Protein AF-A0A316YY88-F1 (afdb_monomer)

pLDDT: mean 70.19, std 13.39, range [46.97, 95.56]

Radius of gyration: 32.98 Å; Cα contacts (8 Å, |Δi|>4): 13; chains: 1; bounding box: 54×37×101 Å

Solvent-accessible surface area (backbone atoms only — not comparable to full-atom values): 5006 Å² total; per-residue (Å²): 138,79,93,70,83,86,78,68,87,75,88,73,96,75,76,86,78,83,70,81,78,75,78,72,81,79,73,51,70,69,58,46,46,45,45,68,62,68,66,24,76,86,42,43,64,60,54,48,51,51,51,50,50,54,50,52,51,52,50,50,51,51,47,47,63,55,48,40,57,72,68,68,47,76,86,126

Nearest PDB structures (foldseek):
  5fci-assembly2_sM  TM=2.992E-01  e=4.791E+00  Saccharomyces cerevisiae S288C

Organism: NCBI:txid215250

Foldseek 3Di:
DDPPPPDDPPDDPDDDDPDPPPPDPDDDPVRCCCVVPPVDPVCVVVVVVVVVVVVVVVVVVVCCVPVCVVPVDPDD

Secondary structure (DSSP, 8-state):
--S-TT---------S-------PPPPPHHHHHIIIIIS-GGGHHHHHHHHHHHHHHHHHHHHIIIIIIIIIS---

Stru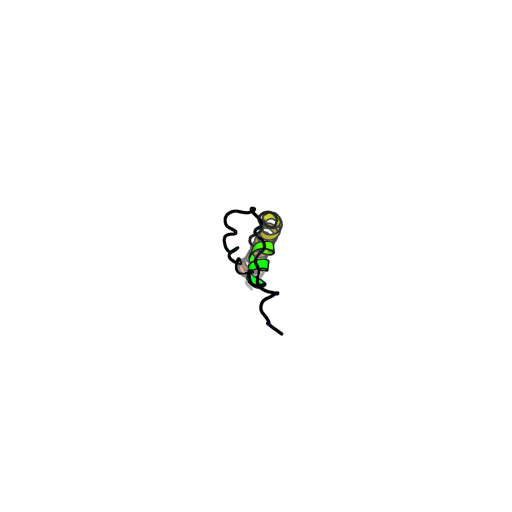cture (mmCIF, N/CA/C/O backbone):
data_AF-A0A316YY88-F1
#
_entry.id   AF-A0A316YY88-F1
#
loop_
_atom_site.group_PDB
_atom_site.id
_atom_site.type_symbol
_atom_site.label_atom_id
_atom_site.label_alt_id
_atom_site.label_comp_id
_atom_site.label_asym_id
_atom_site.label_entity_id
_atom_site.label_seq_id
_atom_site.pdbx_PDB_ins_code
_atom_site.Cartn_x
_atom_site.Cartn_y
_atom_site.Cartn_z
_atom_site.occupancy
_atom_site.B_iso_or_equiv
_atom_site.auth_seq_id
_atom_site.auth_comp_id
_atom_site.auth_asym_id
_atom_site.auth_atom_id
_atom_site.pdbx_PDB_model_num
ATOM 1 N N . MET A 1 1 ? -23.035 -29.961 71.370 1.00 49.53 1 MET A N 1
ATOM 2 C CA . MET A 1 1 ? -22.370 -28.977 70.491 1.00 49.53 1 MET A CA 1
ATOM 3 C C . MET A 1 1 ? -23.087 -29.030 69.153 1.00 49.53 1 MET A C 1
ATOM 5 O O . MET A 1 1 ? -22.748 -29.871 68.333 1.00 49.53 1 MET A O 1
ATOM 9 N N . ASP A 1 2 ? -24.139 -28.228 68.982 1.00 55.53 2 ASP A N 1
ATOM 10 C CA . ASP A 1 2 ? -24.940 -28.210 67.750 1.00 55.53 2 ASP A CA 1
ATOM 11 C C . ASP A 1 2 ? -24.296 -27.302 66.684 1.00 55.53 2 ASP A C 1
ATOM 13 O O . ASP A 1 2 ? -24.087 -26.113 66.949 1.00 55.53 2 ASP A O 1
ATOM 17 N N . PRO A 1 3 ? -24.004 -27.803 65.468 1.00 58.25 3 PRO A N 1
ATOM 18 C CA . PRO A 1 3 ? -23.330 -27.057 64.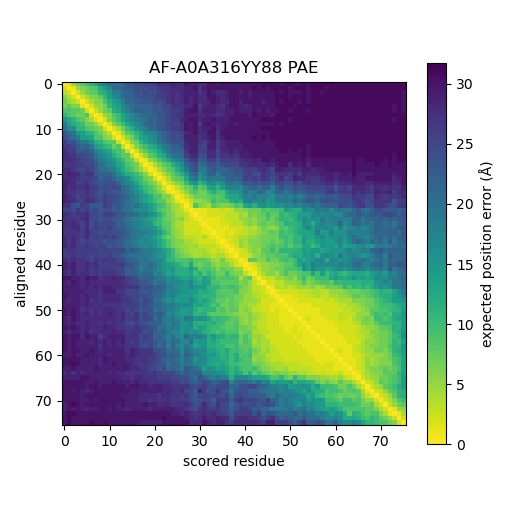398 1.00 58.25 3 PRO A CA 1
ATOM 19 C C . PRO A 1 3 ? -24.277 -26.133 63.595 1.00 58.25 3 PRO A C 1
ATOM 21 O O . PRO A 1 3 ? -24.115 -25.952 62.392 1.00 58.25 3 PRO A O 1
ATOM 24 N N . GLY A 1 4 ? -25.283 -25.536 64.246 1.00 59.78 4 GLY A N 1
ATOM 25 C CA . GLY A 1 4 ? -26.371 -24.781 63.598 1.00 59.78 4 GLY A CA 1
ATOM 26 C C . GLY A 1 4 ? -26.287 -23.249 63.676 1.00 59.78 4 GLY A C 1
ATOM 27 O O . GLY A 1 4 ? -27.182 -22.564 63.187 1.00 59.78 4 GLY A O 1
ATOM 28 N N . PHE A 1 5 ? -25.245 -22.677 64.285 1.00 63.62 5 PHE A N 1
ATOM 29 C CA . PHE A 1 5 ? -25.170 -21.226 64.533 1.00 63.62 5 PHE A CA 1
ATOM 30 C C . PHE A 1 5 ? -24.618 -20.396 63.362 1.00 63.62 5 PHE A C 1
ATOM 32 O O . PHE A 1 5 ? -24.742 -19.173 63.383 1.00 63.62 5 PHE A O 1
ATOM 39 N N . LEU A 1 6 ? -24.050 -21.031 62.329 1.00 62.62 6 LEU A N 1
ATOM 40 C CA . LEU A 1 6 ? -23.396 -20.324 61.217 1.00 62.62 6 LEU A CA 1
ATOM 41 C C . LEU A 1 6 ? -24.305 -20.035 60.009 1.00 62.62 6 LEU A C 1
ATOM 43 O O . LEU A 1 6 ? -23.879 -19.334 59.097 1.00 62.62 6 LEU A O 1
ATOM 47 N N . ASN A 1 7 ? -25.543 -20.544 59.985 1.00 61.28 7 ASN A N 1
ATOM 48 C CA . ASN A 1 7 ? -26.444 -20.407 58.833 1.00 61.28 7 ASN A CA 1
ATOM 49 C C . ASN A 1 7 ? -27.788 -19.752 59.189 1.00 61.28 7 ASN A C 1
ATOM 51 O O . ASN A 1 7 ? -28.858 -20.290 58.911 1.00 61.28 7 ASN A O 1
ATOM 55 N N . LYS A 1 8 ? -27.749 -18.575 59.820 1.00 55.25 8 LYS A N 1
ATOM 56 C CA . LYS A 1 8 ? -28.907 -17.670 59.831 1.00 55.25 8 LYS A CA 1
ATOM 57 C C . LYS A 1 8 ? -28.620 -16.503 58.887 1.00 55.25 8 LYS A C 1
ATOM 59 O O . LYS A 1 8 ? -27.855 -15.617 59.274 1.00 55.25 8 LYS A O 1
ATOM 64 N N . PRO A 1 9 ? -29.227 -16.449 57.686 1.00 57.59 9 PRO A N 1
ATOM 65 C CA . PRO A 1 9 ? -29.256 -15.219 56.912 1.00 57.59 9 PRO A CA 1
ATOM 66 C C . PRO A 1 9 ? -30.095 -14.208 57.697 1.00 57.59 9 PRO A C 1
ATOM 68 O O . PRO A 1 9 ? -31.324 -14.252 57.731 1.00 57.59 9 PRO A O 1
ATOM 71 N N . ARG A 1 10 ? -29.403 -13.332 58.425 1.00 56.31 10 ARG A N 1
ATOM 72 C CA . ARG A 1 10 ? -29.993 -12.191 59.121 1.00 56.31 10 ARG A CA 1
ATOM 73 C C . ARG A 1 10 ? -30.482 -11.242 58.030 1.00 56.31 10 ARG A C 1
ATOM 75 O O . ARG A 1 10 ? -29.667 -10.706 57.285 1.00 56.31 10 ARG A O 1
ATOM 82 N N . GLY A 1 11 ? -31.802 -11.121 57.896 1.00 54.84 11 GLY A N 1
ATOM 83 C CA . GLY A 1 11 ? -32.452 -10.334 56.851 1.00 54.84 11 GLY A CA 1
ATOM 84 C C . GLY A 1 11 ? -31.827 -8.949 56.687 1.00 54.84 11 GLY A C 1
ATOM 85 O O . GLY A 1 11 ? -31.777 -8.164 57.632 1.00 54.84 11 GLY A O 1
ATOM 86 N N . HIS A 1 12 ? -31.356 -8.673 55.474 1.00 48.94 12 HIS A N 1
ATOM 87 C CA . HIS A 1 12 ? -31.009 -7.342 54.994 1.00 48.94 12 HIS A CA 1
ATOM 88 C C . HIS A 1 12 ? -31.996 -7.007 53.868 1.00 48.94 12 HIS A C 1
ATOM 90 O O . HIS A 1 12 ? -32.029 -7.734 52.872 1.00 48.94 12 HIS A O 1
ATOM 96 N N . PRO A 1 13 ? -32.837 -5.968 54.005 1.00 56.72 13 PRO A N 1
ATOM 97 C CA . PRO A 1 13 ? -33.720 -5.537 52.937 1.00 56.72 13 PRO A CA 1
ATOM 98 C C . PRO A 1 13 ? -32.950 -4.572 52.035 1.00 56.72 13 PRO A C 1
ATOM 100 O O . PRO A 1 13 ? -32.986 -3.363 52.244 1.00 56.72 13 PRO A O 1
ATOM 103 N N . SER A 1 14 ? -32.223 -5.077 51.041 1.00 53.97 14 SER A N 1
ATOM 104 C CA . SER A 1 14 ? -31.700 -4.220 49.974 1.00 53.97 14 SER A CA 1
ATOM 105 C C . SER A 1 14 ? -31.233 -5.017 48.760 1.00 53.97 14 SER A C 1
ATOM 107 O O . SER A 1 14 ? -30.641 -6.084 48.874 1.00 53.97 14 SER A O 1
ATOM 109 N N . SER A 1 15 ? -31.472 -4.416 47.592 1.00 46.97 15 SER A N 1
ATOM 110 C CA . SER A 1 15 ? -31.049 -4.839 46.255 1.00 46.97 15 SER A CA 1
ATOM 111 C C . SER A 1 15 ? -31.885 -5.949 45.612 1.00 46.97 15 SER A C 1
ATOM 113 O O . SER A 1 15 ? -31.506 -7.118 45.549 1.00 46.97 15 SER A O 1
ATOM 115 N N . SER A 1 16 ? -32.994 -5.527 45.006 1.00 53.62 16 SER A N 1
ATOM 116 C CA . SER A 1 16 ? -33.628 -6.227 43.892 1.00 53.62 16 SER A CA 1
ATOM 117 C C . SER A 1 16 ? -32.592 -6.686 42.852 1.00 53.62 16 SER A C 1
ATOM 119 O O . SER A 1 16 ? -31.869 -5.864 42.295 1.00 53.62 16 SER A O 1
ATOM 121 N N . ALA A 1 17 ? -32.584 -7.990 42.570 1.00 53.59 17 ALA A N 1
ATOM 122 C CA . ALA A 1 17 ? -32.189 -8.589 41.295 1.00 53.59 17 ALA A CA 1
ATOM 123 C C . ALA A 1 17 ? -30.807 -8.182 40.739 1.00 53.59 17 ALA A C 1
ATOM 125 O O . ALA A 1 17 ? -30.692 -7.484 39.731 1.00 53.59 17 ALA A O 1
ATOM 126 N N . ALA A 1 18 ? -29.738 -8.721 41.331 1.00 51.66 18 ALA A N 1
ATOM 127 C CA . ALA A 1 18 ? -28.462 -8.841 40.634 1.00 51.66 18 ALA A CA 1
ATOM 128 C C . ALA A 1 18 ? -28.598 -9.888 39.511 1.00 51.66 18 ALA A C 1
ATOM 130 O O . ALA A 1 18 ? -28.444 -11.087 39.734 1.00 51.66 18 ALA A O 1
ATOM 131 N N . ALA A 1 19 ? -28.916 -9.432 38.299 1.00 63.16 19 ALA A N 1
ATOM 132 C CA . ALA A 1 19 ? -28.762 -10.238 37.093 1.00 63.16 19 ALA A CA 1
ATOM 133 C C . ALA A 1 19 ? -27.311 -10.761 37.008 1.00 63.16 19 ALA A C 1
ATOM 135 O O . ALA A 1 19 ? -26.379 -10.000 37.302 1.00 63.16 19 ALA A O 1
ATOM 136 N N . PRO A 1 20 ? -27.077 -12.024 36.601 1.00 53.00 20 PRO A N 1
ATOM 137 C CA . PRO A 1 20 ? -25.723 -12.511 36.389 1.00 53.00 20 PRO A CA 1
ATOM 138 C C . PRO A 1 20 ? -25.094 -11.652 35.291 1.00 53.00 20 PRO A C 1
ATOM 140 O O . PRO A 1 20 ? -25.565 -11.632 34.154 1.00 53.00 20 PRO A O 1
ATOM 143 N N . ARG A 1 21 ? -24.045 -10.892 35.632 1.00 58.38 21 ARG A N 1
ATOM 144 C CA . ARG A 1 21 ? -23.224 -10.198 34.636 1.00 58.38 21 ARG A CA 1
ATOM 145 C C . ARG A 1 21 ? -22.641 -11.271 33.726 1.00 58.38 21 ARG A C 1
ATOM 147 O O . ARG A 1 21 ? -21.683 -11.934 34.106 1.00 58.38 21 ARG A O 1
ATOM 154 N N . ALA A 1 22 ? -23.237 -11.449 32.549 1.00 59.00 22 ALA A N 1
ATOM 155 C CA . ALA A 1 22 ? -22.676 -12.269 31.493 1.00 59.00 22 ALA A CA 1
ATOM 156 C C . ALA A 1 22 ? -21.240 -11.791 31.250 1.00 59.00 22 ALA A C 1
ATOM 158 O O . ALA A 1 22 ? -21.007 -10.651 30.836 1.00 59.00 22 ALA A O 1
ATOM 159 N N . SER A 1 23 ? -20.275 -12.638 31.586 1.00 59.19 23 SER A N 1
ATOM 160 C CA . SER A 1 23 ? -18.861 -12.432 31.319 1.00 59.19 23 SER A CA 1
ATOM 161 C C . SER A 1 23 ? -18.699 -12.315 29.807 1.00 59.19 23 SER A C 1
ATOM 163 O O . SER A 1 23 ? -18.718 -13.312 29.090 1.00 59.19 23 SER A O 1
ATOM 165 N N . ARG A 1 24 ? -18.601 -11.079 29.295 1.00 64.50 24 ARG A N 1
ATOM 166 C CA . ARG A 1 24 ? -18.286 -10.848 27.881 1.00 64.50 24 ARG A CA 1
ATOM 167 C C . ARG A 1 24 ? -17.004 -11.623 27.559 1.00 64.50 24 ARG A C 1
ATOM 169 O O . ARG A 1 24 ? -16.023 -11.442 28.287 1.00 64.50 24 ARG A O 1
ATOM 176 N N . PRO A 1 25 ? -16.991 -12.457 26.505 1.00 68.44 25 PRO A N 1
ATOM 177 C CA . PRO A 1 25 ? -15.782 -13.144 26.079 1.00 68.44 25 PRO A CA 1
ATOM 178 C C . PRO A 1 25 ? -14.668 -12.115 25.900 1.00 68.44 25 PRO A C 1
ATOM 180 O O . PRO A 1 25 ? -14.828 -11.146 25.156 1.00 68.44 25 PRO A O 1
ATOM 183 N N . GLN A 1 26 ? -13.568 -12.280 26.633 1.00 71.00 26 GLN A N 1
ATOM 184 C CA . GLN A 1 26 ? -12.394 -11.435 26.456 1.00 71.00 26 GLN A CA 1
ATOM 185 C C . GLN A 1 26 ? -11.869 -11.688 25.034 1.00 71.00 26 GLN A C 1
ATOM 187 O O . GLN A 1 26 ? -11.540 -12.832 24.724 1.00 71.00 26 GLN A O 1
ATOM 192 N N . PRO A 1 27 ? -11.802 -10.675 24.151 1.00 66.69 27 PRO A N 1
ATOM 193 C CA . PRO A 1 27 ? -11.357 -10.896 22.781 1.00 66.69 27 PRO A CA 1
ATOM 194 C C . PRO A 1 27 ? -9.902 -11.378 22.763 1.00 66.69 27 PRO A C 1
ATOM 196 O O . PRO A 1 27 ? -9.076 -10.881 23.538 1.00 66.69 27 PRO A O 1
ATOM 199 N N . ASN A 1 28 ? -9.604 -12.329 21.874 1.00 84.38 28 ASN A N 1
ATOM 200 C CA . ASN A 1 28 ? -8.256 -12.859 21.650 1.00 84.38 28 ASN A CA 1
ATOM 201 C C . ASN A 1 28 ? -7.286 -11.748 21.215 1.00 84.38 28 ASN A C 1
ATOM 203 O O . ASN A 1 28 ? -7.707 -10.751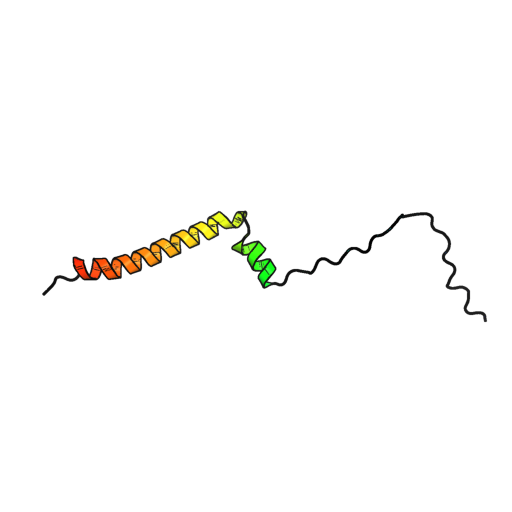 20.628 1.00 84.38 28 ASN A O 1
ATOM 207 N N . PHE A 1 29 ? -5.981 -11.926 21.460 1.00 83.00 29 PHE A N 1
ATOM 208 C CA . PHE A 1 29 ? -4.944 -10.930 21.136 1.00 83.00 29 PHE A CA 1
ATOM 209 C C . PHE A 1 29 ? -5.034 -10.430 19.688 1.00 83.00 29 PHE A C 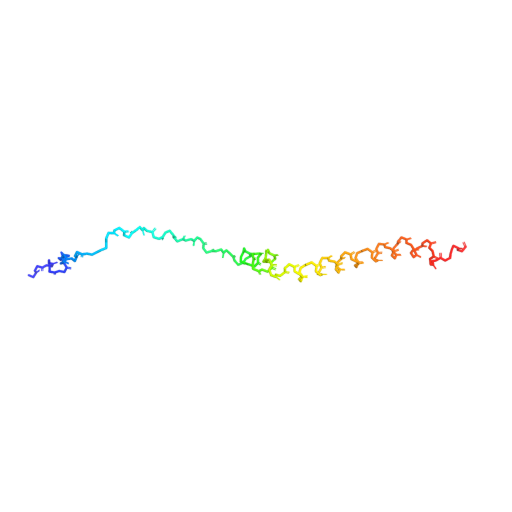1
ATOM 211 O O . PHE A 1 29 ? -5.109 -9.228 19.455 1.00 83.00 29 PHE A O 1
ATOM 218 N N . LEU A 1 30 ? -5.132 -11.353 18.727 1.00 82.12 30 LEU A N 1
ATOM 219 C CA . LEU A 1 30 ? -5.282 -11.026 17.306 1.00 82.12 30 LEU A CA 1
ATOM 220 C C . LEU A 1 30 ? -6.540 -10.196 17.026 1.00 82.12 30 LEU A C 1
ATOM 222 O O . LEU A 1 30 ? -6.513 -9.286 16.208 1.00 82.12 30 LEU A O 1
ATOM 226 N N . GLN A 1 31 ? -7.633 -10.475 17.734 1.00 79.12 31 GLN A N 1
ATOM 227 C CA . GLN A 1 31 ? -8.900 -9.766 17.574 1.00 79.12 31 GLN A CA 1
ATOM 228 C C . GLN A 1 31 ? -8.834 -8.347 18.159 1.00 79.12 31 GLN A C 1
ATOM 230 O O . GLN A 1 31 ? -9.397 -7.417 17.584 1.00 79.12 31 GLN A O 1
ATOM 235 N N . ARG A 1 32 ? -8.103 -8.163 19.267 1.00 79.50 32 ARG A N 1
ATOM 236 C CA . ARG A 1 32 ? -7.796 -6.838 19.833 1.00 79.50 32 ARG A CA 1
ATOM 237 C C . ARG A 1 32 ? -6.880 -6.043 18.915 1.00 79.50 32 ARG A C 1
ATOM 239 O O . ARG A 1 32 ? -7.195 -4.904 18.611 1.00 79.50 32 ARG A O 1
ATOM 246 N N . PHE A 1 33 ? -5.816 -6.664 18.412 1.00 80.69 33 PHE A N 1
ATOM 247 C CA . PHE A 1 33 ? -4.887 -6.046 17.469 1.00 80.69 33 PHE A CA 1
ATOM 248 C C . PHE A 1 33 ? -5.597 -5.593 16.189 1.00 80.69 33 PHE A C 1
ATOM 250 O O . PHE A 1 33 ? -5.460 -4.450 15.771 1.00 80.69 33 PHE A O 1
ATOM 257 N N . TRP A 1 34 ? -6.427 -6.452 15.594 1.00 78.31 34 TRP A N 1
ATOM 258 C CA . TRP A 1 34 ? -7.161 -6.090 14.384 1.00 78.31 34 TRP A CA 1
ATOM 259 C C . TRP A 1 34 ? -8.118 -4.920 14.633 1.00 78.31 34 TRP A C 1
ATOM 261 O O . TRP A 1 34 ? -8.219 -4.012 13.813 1.00 78.31 34 TRP A O 1
ATOM 271 N N . ARG A 1 35 ? -8.787 -4.895 15.790 1.00 75.81 35 ARG A N 1
ATOM 272 C CA . ARG A 1 35 ? -9.683 -3.798 16.163 1.00 75.81 35 ARG A CA 1
ATOM 273 C C . ARG A 1 35 ? -8.932 -2.492 16.438 1.00 75.81 35 ARG A C 1
ATOM 275 O O . ARG A 1 35 ? -9.345 -1.451 15.939 1.00 75.81 35 ARG A O 1
ATOM 282 N N . ASP A 1 36 ? -7.868 -2.549 17.231 1.00 74.31 36 ASP A N 1
ATOM 283 C CA . ASP A 1 36 ? -7.200 -1.369 17.790 1.00 74.31 36 ASP A CA 1
ATOM 284 C C . ASP A 1 36 ? -6.132 -0.791 16.842 1.00 74.31 36 ASP A C 1
ATOM 286 O O . ASP A 1 36 ? -5.870 0.414 16.878 1.00 74.31 36 ASP A O 1
ATOM 290 N N . GLU A 1 37 ? -5.570 -1.620 15.958 1.00 70.38 37 GLU A N 1
ATOM 291 C CA . GLU A 1 37 ? -4.4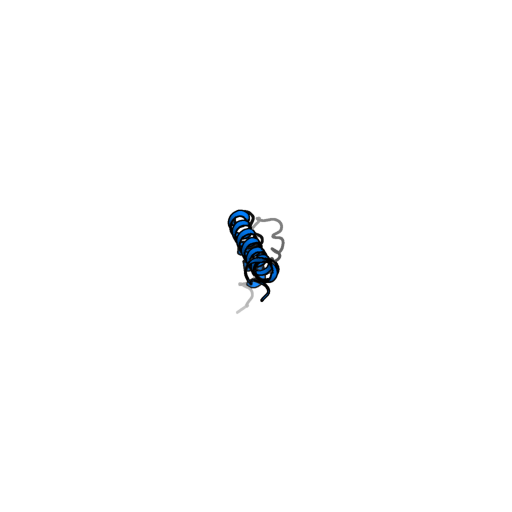81 -1.249 15.048 1.00 70.38 37 GLU A CA 1
ATOM 292 C C . GLU A 1 37 ? -4.944 -1.091 13.592 1.00 70.38 37 GLU A C 1
ATOM 294 O O . GLU A 1 37 ? -4.552 -0.146 12.909 1.00 70.38 37 GLU A O 1
ATOM 299 N N . ILE A 1 38 ? -5.813 -1.989 13.114 1.00 66.56 38 ILE A N 1
ATOM 300 C CA . ILE A 1 38 ? -6.214 -2.036 11.697 1.00 66.56 38 ILE A CA 1
ATOM 301 C C . ILE A 1 38 ? -7.554 -1.329 11.470 1.00 66.56 38 ILE A C 1
ATOM 303 O O . ILE A 1 38 ? -7.662 -0.462 10.602 1.00 66.56 38 ILE A O 1
ATOM 307 N N . ALA A 1 39 ? -8.577 -1.681 12.251 1.00 69.88 39 ALA A N 1
ATOM 308 C CA . ALA A 1 39 ? -9.938 -1.167 12.092 1.00 69.88 39 ALA A CA 1
ATOM 309 C C . ALA A 1 39 ? -10.175 0.178 12.793 1.00 69.88 39 ALA A C 1
ATOM 311 O O . ALA A 1 39 ? -11.233 0.788 12.608 1.00 69.88 39 ALA A O 1
ATOM 312 N N . ASN A 1 40 ? -9.216 0.634 13.601 1.00 69.25 40 ASN A N 1
ATOM 313 C CA . ASN A 1 40 ? -9.378 1.814 14.431 1.00 69.25 40 ASN A CA 1
ATOM 314 C C . ASN A 1 40 ? -9.468 3.083 13.561 1.00 69.25 40 ASN A C 1
ATOM 316 O O . ASN A 1 40 ? -8.536 3.371 12.801 1.00 69.25 40 ASN A O 1
ATOM 320 N N . PRO A 1 41 ? -10.579 3.844 13.628 1.00 65.88 41 PRO A N 1
ATOM 321 C CA . PRO A 1 41 ? -10.813 4.994 12.761 1.00 65.88 41 PRO A CA 1
ATOM 322 C C . PRO A 1 41 ? -9.746 6.088 12.873 1.00 65.88 41 PRO A C 1
ATOM 324 O O . PRO A 1 41 ? -9.468 6.745 11.874 1.00 65.88 41 PRO A O 1
ATOM 327 N N . GLU A 1 42 ? -9.099 6.238 14.029 1.00 69.81 42 GLU A N 1
ATOM 328 C CA . GLU A 1 42 ? -8.024 7.221 14.231 1.00 69.81 42 GLU A CA 1
ATOM 329 C C . GLU A 1 42 ? -6.737 6.859 13.479 1.00 69.81 42 GLU A C 1
ATOM 331 O O . GLU A 1 42 ? -6.000 7.734 13.030 1.00 69.81 42 GLU A O 1
ATOM 336 N N . LYS A 1 43 ? -6.489 5.562 13.257 1.00 64.06 43 LYS A N 1
ATOM 337 C CA . LYS A 1 43 ? -5.315 5.070 12.519 1.00 64.06 43 LYS A CA 1
ATOM 338 C C . LYS A 1 43 ? -5.543 5.011 11.011 1.00 64.06 43 LYS A C 1
ATOM 340 O O . LYS A 1 43 ? -4.624 4.686 10.262 1.00 64.06 43 LYS A O 1
ATOM 345 N N . ARG A 1 44 ? -6.739 5.380 10.530 1.00 67.62 44 ARG A N 1
ATOM 346 C CA . ARG A 1 44 ? -7.079 5.369 9.097 1.00 67.62 44 ARG A CA 1
ATOM 347 C C . ARG A 1 44 ? -6.166 6.250 8.266 1.00 67.62 44 ARG A C 1
ATOM 349 O O . ARG A 1 44 ? -5.826 5.841 7.167 1.00 67.62 44 ARG A O 1
ATOM 356 N N . ALA A 1 45 ? -5.754 7.409 8.778 1.00 73.25 45 ALA A N 1
ATOM 357 C CA . ALA A 1 45 ? -4.847 8.297 8.055 1.00 73.25 45 ALA A CA 1
ATOM 358 C C . ALA A 1 45 ? -3.475 7.634 7.830 1.00 73.25 45 ALA A C 1
ATOM 360 O O . ALA A 1 45 ? -2.961 7.639 6.713 1.00 73.25 45 ALA A O 1
ATOM 361 N N . GLY A 1 46 ? -2.927 6.983 8.863 1.00 74.94 46 GLY A N 1
ATOM 362 C CA . GLY A 1 46 ? -1.687 6.209 8.761 1.00 74.94 46 GLY A CA 1
ATOM 363 C C . GLY A 1 46 ? -1.835 4.994 7.844 1.00 74.94 46 GLY A C 1
ATOM 364 O O . GLY A 1 46 ? -1.033 4.804 6.934 1.00 74.94 46 GLY A O 1
ATOM 365 N N . ASN A 1 47 ? -2.910 4.220 8.006 1.00 78.44 47 ASN A N 1
ATOM 366 C CA . ASN A 1 47 ? -3.179 3.046 7.173 1.00 78.44 47 ASN A CA 1
ATOM 367 C C . ASN A 1 47 ? -3.437 3.428 5.702 1.00 78.44 47 ASN A C 1
ATOM 369 O O . ASN A 1 47 ? -3.001 2.714 4.802 1.00 78.44 47 ASN A O 1
ATOM 373 N N . GLN A 1 48 ? -4.078 4.572 5.435 1.00 78.25 48 GLN A N 1
ATOM 374 C CA . GLN A 1 48 ? -4.220 5.124 4.085 1.00 78.25 48 GLN A CA 1
ATOM 375 C C . GLN A 1 48 ? -2.873 5.543 3.510 1.00 78.25 48 GLN A C 1
ATOM 377 O O . GLN A 1 48 ? -2.596 5.209 2.365 1.00 78.25 48 GLN A O 1
ATOM 382 N N . ALA A 1 49 ? -2.025 6.232 4.276 1.00 84.19 49 ALA A N 1
ATOM 383 C CA . ALA A 1 49 ? -0.692 6.609 3.813 1.00 84.19 49 ALA A CA 1
ATOM 384 C C . ALA A 1 49 ? 0.148 5.375 3.442 1.00 84.19 49 ALA A C 1
ATOM 386 O O . ALA A 1 49 ? 0.799 5.365 2.400 1.00 84.19 49 ALA A O 1
ATOM 387 N N . VAL A 1 50 ? 0.068 4.304 4.240 1.00 85.81 50 VAL A N 1
ATOM 388 C CA . VAL A 1 50 ? 0.705 3.015 3.929 1.00 85.81 50 VAL A CA 1
ATOM 389 C C . VAL A 1 50 ? 0.109 2.399 2.662 1.00 85.81 50 VAL A C 1
ATOM 391 O O . VAL A 1 50 ? 0.859 1.987 1.782 1.00 85.81 50 VAL A O 1
ATOM 394 N N . ALA A 1 51 ? -1.219 2.376 2.520 1.00 87.00 51 ALA A N 1
ATOM 395 C CA . ALA A 1 51 ? -1.876 1.853 1.322 1.00 87.00 51 ALA A CA 1
ATOM 396 C C . ALA A 1 51 ? -1.472 2.628 0.054 1.00 87.00 51 ALA A C 1
ATOM 398 O O . ALA A 1 51 ? -1.150 2.018 -0.967 1.00 87.00 51 ALA A O 1
ATOM 399 N N . TRP A 1 52 ? -1.422 3.960 0.129 1.00 88.75 52 TRP A N 1
ATOM 400 C CA . TRP A 1 52 ? -0.929 4.817 -0.947 1.00 88.75 52 TRP A CA 1
ATOM 401 C C . TRP A 1 52 ? 0.540 4.530 -1.258 1.00 88.75 52 TRP A C 1
ATOM 403 O O . TRP A 1 52 ? 0.877 4.313 -2.420 1.00 88.75 52 TRP A O 1
ATOM 413 N N . GLY A 1 53 ? 1.399 4.446 -0.240 1.00 91.31 53 GLY A N 1
ATOM 414 C CA . GLY A 1 53 ? 2.821 4.140 -0.406 1.00 91.31 53 GLY A CA 1
ATOM 415 C C . GLY A 1 53 ? 3.066 2.795 -1.092 1.00 91.31 53 GLY A C 1
ATOM 416 O O . GLY 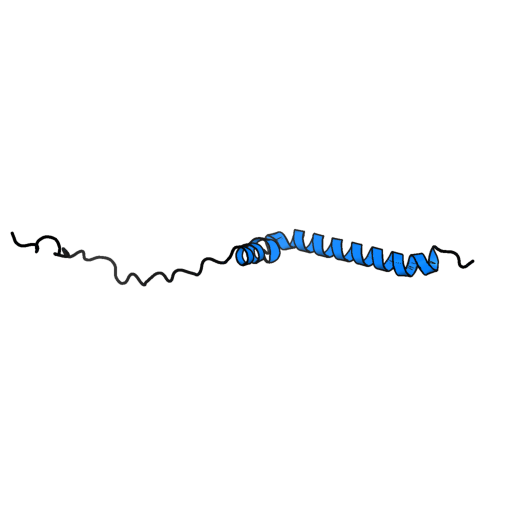A 1 53 ? 3.821 2.725 -2.060 1.00 91.31 53 GLY A O 1
ATOM 417 N N . VAL A 1 54 ? 2.373 1.739 -0.656 1.00 94.50 54 VAL A N 1
ATOM 418 C CA . VAL A 1 54 ? 2.452 0.410 -1.284 1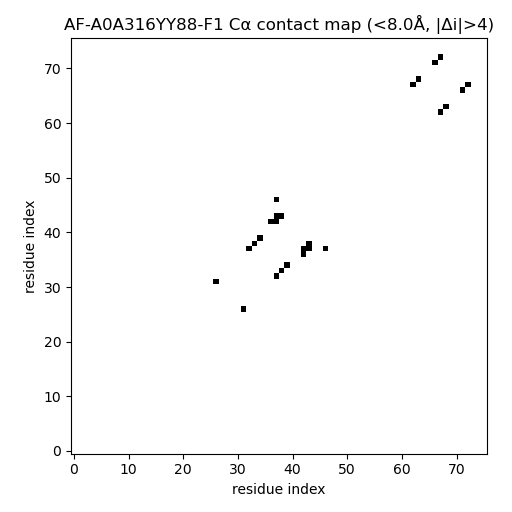.00 94.50 54 VAL A CA 1
ATOM 419 C C . VAL A 1 54 ? 1.950 0.456 -2.728 1.00 94.50 54 VAL A C 1
ATOM 421 O O . VAL A 1 54 ? 2.574 -0.128 -3.613 1.00 94.50 54 VAL A O 1
ATOM 424 N N . SER A 1 55 ? 0.867 1.189 -2.992 1.00 92.94 55 SER A N 1
ATOM 425 C CA . SER A 1 55 ? 0.300 1.321 -4.340 1.00 92.94 55 SER A CA 1
ATOM 426 C C . SER A 1 55 ? 1.271 2.008 -5.301 1.00 92.94 55 SER A C 1
ATOM 428 O O . SER A 1 55 ? 1.530 1.483 -6.382 1.00 92.94 55 SER A O 1
ATOM 430 N N . PHE A 1 56 ? 1.863 3.138 -4.899 1.00 95.56 56 PHE A N 1
ATOM 431 C CA . PHE A 1 56 ? 2.857 3.843 -5.714 1.00 95.56 56 PHE A CA 1
ATOM 432 C C . PHE A 1 56 ? 4.128 3.020 -5.922 1.00 95.56 56 PHE A C 1
ATOM 434 O O . PHE A 1 56 ? 4.681 3.026 -7.019 1.00 95.56 56 PHE A O 1
ATOM 441 N N . PHE A 1 57 ? 4.571 2.275 -4.908 1.00 94.25 57 PHE A N 1
ATOM 442 C CA . PHE A 1 57 ? 5.729 1.395 -5.028 1.00 94.25 57 PHE A CA 1
ATOM 443 C C . PHE A 1 57 ? 5.501 0.284 -6.061 1.00 94.25 57 PHE A C 1
ATOM 445 O O . PHE A 1 57 ? 6.308 0.103 -6.973 1.00 94.25 57 PHE A O 1
ATOM 452 N N . VAL A 1 58 ? 4.369 -0.421 -5.970 1.00 95.06 58 VAL A N 1
ATOM 453 C CA . VAL A 1 58 ? 4.002 -1.468 -6.934 1.00 95.06 58 VAL A CA 1
ATOM 454 C C . VAL A 1 58 ? 3.823 -0.876 -8.332 1.00 95.06 58 VAL A C 1
ATOM 456 O O . VAL A 1 58 ? 4.358 -1.424 -9.294 1.00 95.06 58 VAL A O 1
ATOM 459 N N . ALA A 1 59 ? 3.134 0.261 -8.453 1.00 93.19 59 ALA A N 1
ATOM 460 C CA . ALA A 1 59 ? 2.959 0.953 -9.726 1.00 93.19 59 ALA A CA 1
ATOM 461 C C . ALA A 1 59 ? 4.305 1.355 -10.351 1.00 93.19 59 ALA A C 1
ATOM 463 O O . ALA A 1 59 ? 4.505 1.140 -11.543 1.00 93.19 59 ALA A O 1
ATOM 464 N N . GLY A 1 60 ? 5.250 1.859 -9.552 1.00 90.62 60 GLY A N 1
ATOM 465 C CA . GLY A 1 60 ? 6.60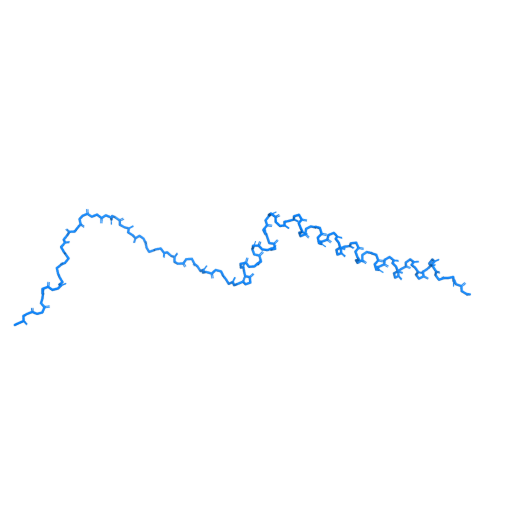3 2.194 -9.996 1.00 90.62 60 GLY A CA 1
ATOM 466 C C . GLY A 1 60 ? 7.389 0.979 -10.490 1.00 90.62 60 GLY A C 1
ATOM 467 O O . GLY A 1 60 ? 8.025 1.053 -11.539 1.00 90.62 60 GLY A O 1
ATOM 468 N N . ILE A 1 61 ? 7.299 -0.165 -9.799 1.00 88.94 61 ILE A N 1
ATOM 469 C CA . ILE A 1 61 ? 7.920 -1.422 -10.252 1.00 88.94 61 ILE A CA 1
ATOM 470 C C . ILE A 1 61 ? 7.314 -1.882 -11.576 1.00 88.94 61 ILE A C 1
ATOM 472 O O . ILE A 1 61 ? 8.049 -2.261 -12.487 1.00 88.94 61 ILE A O 1
ATOM 476 N N . VAL A 1 62 ? 5.984 -1.869 -11.693 1.00 87.88 62 VAL A N 1
ATOM 477 C CA . VAL A 1 62 ? 5.296 -2.269 -12.927 1.00 87.88 62 VAL A CA 1
ATOM 478 C C 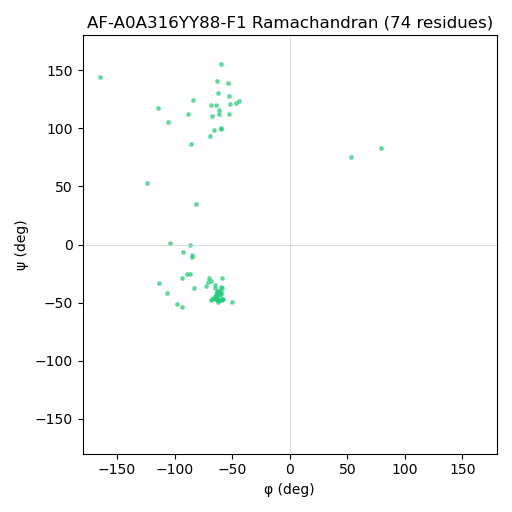. VAL A 1 62 ? 5.698 -1.345 -14.069 1.00 87.88 62 VAL A C 1
ATOM 480 O O . VAL A 1 62 ? 6.106 -1.841 -15.113 1.00 87.88 62 VAL A O 1
ATOM 483 N N . PHE A 1 63 ? 5.676 -0.030 -13.845 1.00 85.44 63 PHE A N 1
ATOM 484 C CA . PHE A 1 63 ? 6.106 0.976 -14.812 1.00 85.44 63 PHE A CA 1
ATOM 485 C C . PHE A 1 63 ? 7.561 0.777 -15.243 1.00 85.44 63 PHE A C 1
ATOM 487 O O . PHE A 1 63 ? 7.850 0.768 -16.434 1.00 85.44 63 PHE A O 1
ATOM 494 N N . ALA A 1 64 ? 8.483 0.554 -14.306 1.00 83.81 64 ALA A N 1
ATOM 495 C CA . ALA A 1 64 ? 9.870 0.252 -14.640 1.00 83.81 64 ALA A CA 1
ATOM 496 C C . ALA A 1 64 ? 9.971 -1.047 -15.452 1.00 83.81 64 ALA A C 1
ATOM 498 O O . ALA A 1 64 ? 10.714 -1.131 -16.422 1.00 83.81 64 ALA A O 1
ATOM 499 N N . ARG A 1 65 ? 9.193 -2.074 -15.110 1.00 79.25 65 ARG A N 1
ATOM 500 C CA . ARG A 1 65 ? 9.251 -3.356 -15.812 1.00 79.25 65 ARG A CA 1
ATOM 501 C C . ARG A 1 65 ? 8.666 -3.300 -17.224 1.00 79.25 65 ARG A C 1
ATOM 503 O O . ARG A 1 65 ? 9.131 -4.064 -18.066 1.00 79.25 65 ARG A O 1
ATOM 510 N N . THR A 1 66 ? 7.661 -2.463 -17.469 1.00 75.81 66 THR A N 1
ATOM 511 C CA . THR A 1 66 ? 6.993 -2.343 -18.773 1.00 75.81 66 THR A CA 1
ATOM 512 C C . THR A 1 66 ? 7.613 -1.237 -19.619 1.00 75.81 66 THR A C 1
ATOM 514 O O . THR A 1 66 ? 8.068 -1.495 -20.722 1.00 75.81 66 THR A O 1
ATOM 517 N N . ILE A 1 67 ? 7.717 -0.022 -19.086 1.00 65.12 67 ILE A N 1
ATOM 518 C CA . ILE A 1 67 ? 8.160 1.153 -19.842 1.00 65.12 67 ILE A CA 1
ATOM 519 C C . ILE A 1 67 ? 9.687 1.237 -19.910 1.00 65.12 67 ILE A C 1
ATOM 521 O O . ILE A 1 67 ? 10.214 1.584 -20.960 1.00 65.12 67 ILE A O 1
ATOM 525 N N . ALA A 1 68 ? 10.438 0.883 -18.857 1.00 57.91 68 ALA A N 1
ATOM 526 C CA . ALA A 1 68 ? 11.905 0.933 -18.958 1.00 57.91 68 ALA A CA 1
ATOM 527 C C . ALA A 1 68 ? 12.457 -0.133 -19.916 1.00 57.91 68 ALA A C 1
ATOM 529 O O . ALA A 1 68 ? 13.462 0.108 -20.579 1.00 57.91 68 ALA A O 1
ATOM 530 N N . LYS A 1 69 ? 11.797 -1.292 -20.030 1.00 58.56 69 LYS A N 1
ATOM 531 C CA . LYS A 1 69 ? 12.185 -2.294 -21.030 1.00 58.56 69 LYS A CA 1
ATOM 532 C C . LYS A 1 69 ? 12.003 -1.790 -22.457 1.00 58.56 69 LYS A C 1
ATOM 534 O O . LYS A 1 69 ? 12.897 -2.006 -23.263 1.00 58.56 69 LYS A O 1
ATOM 539 N N . ASP A 1 70 ? 10.891 -1.113 -22.731 1.00 59.59 70 ASP A N 1
ATOM 540 C CA . ASP A 1 70 ? 10.533 -0.719 -24.096 1.00 59.59 70 ASP A CA 1
ATOM 541 C C . ASP A 1 70 ? 11.107 0.652 -24.505 1.00 59.59 70 ASP A C 1
ATOM 543 O O . ASP A 1 70 ? 11.295 0.906 -25.690 1.00 59.59 70 ASP A O 1
ATOM 547 N N . VAL A 1 71 ? 11.390 1.545 -23.545 1.00 61.94 71 VAL A N 1
ATOM 548 C CA . VAL A 1 71 ? 11.807 2.938 -23.813 1.00 61.94 71 VAL A CA 1
ATOM 549 C C . VAL A 1 71 ? 13.252 3.230 -23.394 1.00 61.94 71 VAL A C 1
ATOM 551 O O . VAL A 1 71 ? 13.906 4.055 -24.027 1.00 61.94 71 VAL A O 1
ATOM 554 N N . ILE A 1 72 ? 13.768 2.597 -22.331 1.00 62.62 72 ILE A N 1
ATOM 555 C CA . ILE A 1 72 ? 15.107 2.912 -21.785 1.00 62.62 72 ILE A CA 1
ATOM 556 C C . ILE A 1 72 ? 16.194 1.999 -22.363 1.00 62.62 72 ILE A C 1
ATOM 558 O O . ILE A 1 72 ? 17.340 2.432 -22.476 1.00 62.62 72 ILE A O 1
ATOM 562 N N . VAL A 1 73 ? 15.864 0.767 -22.761 1.00 62.72 73 VAL A N 1
ATOM 563 C CA . VAL A 1 73 ? 16.798 -0.098 -23.494 1.00 62.72 73 VAL A CA 1
ATOM 564 C C . VAL A 1 73 ? 16.644 0.198 -24.988 1.00 62.72 73 VAL A C 1
ATOM 566 O O . VAL A 1 73 ? 15.595 -0.117 -25.548 1.00 62.72 73 VAL A O 1
ATOM 569 N N . PRO A 1 74 ? 17.647 0.792 -25.662 1.00 57.50 74 PRO A N 1
ATOM 570 C CA . PRO A 1 74 ? 17.595 0.945 -27.108 1.00 57.50 74 PRO A CA 1
ATOM 571 C C . PRO A 1 74 ? 17.565 -0.452 -27.733 1.00 57.50 74 PRO A C 1
ATOM 573 O O . PRO A 1 74 ? 18.389 -1.298 -27.376 1.00 57.50 74 PRO A O 1
ATOM 576 N N . ALA A 1 75 ? 16.626 -0.702 -28.647 1.00 65.25 75 ALA A N 1
ATOM 577 C CA . ALA A 1 75 ? 16.699 -1.876 -29.506 1.00 65.25 75 ALA A CA 1
ATOM 578 C C . ALA A 1 75 ? 17.989 -1.763 -30.335 1.00 65.25 75 ALA A C 1
ATOM 580 O O . ALA A 1 75 ? 18.134 -0.823 -31.118 1.00 65.25 75 ALA A O 1
ATOM 581 N N . LEU A 1 76 ? 18.941 -2.661 -30.069 1.00 60.12 76 LEU A N 1
ATOM 582 C CA . LEU A 1 76 ? 20.135 -2.868 -30.892 1.00 60.12 76 LEU A CA 1
ATOM 583 C C . LEU A 1 76 ? 19.739 -3.294 -32.308 1.00 60.12 76 LEU A C 1
ATOM 585 O O . LEU A 1 76 ? 18.814 -4.133 -32.422 1.00 60.12 76 LEU A O 1
#

Sequence (76 aa):
MDPGFLNKPRGHPSSSAAAPRASRPQPNFLQRFWRDEIANPEKRAGNQAVAWGVSFFVAGIVFARTIAKDVIVPAL

Mean predicted aligned error: 18.41 Å